Protein AF-A0A1G1JS59-F1 (afdb_monomer)

Structure (mmCIF, N/CA/C/O backbone):
data_AF-A0A1G1JS59-F1
#
_entry.id   AF-A0A1G1JS59-F1
#
loop_
_atom_site.group_PDB
_atom_site.id
_atom_site.type_symbol
_atom_site.label_atom_id
_atom_site.label_alt_id
_atom_site.label_comp_id
_atom_site.label_asym_id
_atom_site.label_entity_id
_atom_site.label_seq_id
_atom_site.pdbx_PDB_ins_code
_atom_site.Cartn_x
_atom_site.Cartn_y
_atom_site.Cartn_z
_atom_site.occupancy
_atom_site.B_iso_or_equiv
_atom_site.auth_seq_id
_atom_site.auth_comp_id
_atom_site.auth_asym_id
_atom_site.auth_atom_id
_atom_site.pdbx_PDB_model_num
ATOM 1 N N . MET A 1 1 ? -3.009 -10.396 -0.887 1.00 72.75 1 MET A N 1
ATOM 2 C CA . MET A 1 1 ? -4.374 -9.839 -0.787 1.00 72.75 1 MET A CA 1
ATOM 3 C C . MET A 1 1 ? -4.699 -9.675 0.687 1.00 72.75 1 MET A C 1
ATOM 5 O O . MET A 1 1 ? -4.575 -10.652 1.426 1.00 72.75 1 MET A O 1
ATOM 9 N N . PRO A 1 2 ? -5.085 -8.476 1.136 1.00 78.31 2 PRO A N 1
ATOM 10 C CA . PRO A 1 2 ? -5.237 -8.193 2.551 1.00 78.31 2 PRO A CA 1
ATOM 11 C C . PRO A 1 2 ? -6.522 -8.841 3.070 1.00 78.31 2 PRO A C 1
ATOM 13 O O . PRO A 1 2 ? -7.607 -8.601 2.553 1.00 78.31 2 PRO A O 1
ATOM 16 N N . LYS A 1 3 ? -6.393 -9.659 4.115 1.00 81.44 3 LYS A N 1
ATOM 17 C CA . LYS A 1 3 ? -7.510 -10.230 4.880 1.00 81.44 3 LYS A CA 1
ATOM 18 C C . LYS A 1 3 ? -7.358 -9.834 6.342 1.00 81.44 3 LYS A C 1
ATOM 20 O O . LYS A 1 3 ? -6.241 -9.859 6.875 1.00 81.44 3 LYS A O 1
ATOM 25 N N . ILE A 1 4 ? -8.457 -9.458 6.988 1.00 82.81 4 ILE A N 1
ATOM 26 C CA . ILE A 1 4 ? -8.507 -9.160 8.423 1.00 82.81 4 ILE A CA 1
ATOM 27 C C . ILE A 1 4 ? -9.644 -9.950 9.034 1.00 82.81 4 ILE A C 1
ATOM 29 O O . ILE A 1 4 ? -10.726 -10.006 8.461 1.00 82.81 4 ILE A O 1
ATOM 33 N N . ASN A 1 5 ? -9.365 -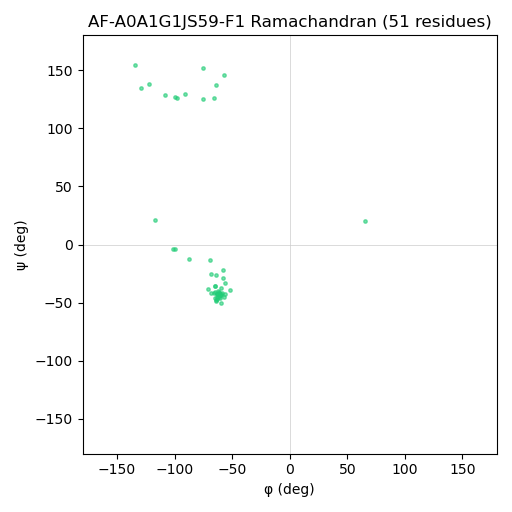10.572 10.176 1.00 82.75 5 ASN A N 1
ATOM 34 C CA . ASN A 1 5 ? -10.388 -11.204 10.986 1.00 82.75 5 ASN A CA 1
ATOM 35 C C . ASN A 1 5 ? -10.909 -10.173 11.993 1.00 82.75 5 ASN A C 1
ATOM 37 O O . ASN A 1 5 ? -10.104 -9.494 12.636 1.00 82.75 5 ASN A O 1
ATOM 41 N N . VAL A 1 6 ? -12.227 -10.015 12.082 1.00 82.69 6 VAL A N 1
ATOM 42 C CA . VAL A 1 6 ? -12.869 -9.058 12.993 1.00 82.69 6 VAL A CA 1
ATOM 43 C C . VAL A 1 6 ? -13.295 -9.821 14.243 1.00 82.69 6 VAL A C 1
ATOM 45 O O . VAL A 1 6 ? -13.953 -10.851 14.135 1.00 82.69 6 VAL A O 1
ATOM 48 N N . GLY A 1 7 ? -12.871 -9.358 15.421 1.00 79.81 7 GLY A N 1
ATOM 49 C CA . GLY A 1 7 ? -13.288 -9.959 16.689 1.00 79.81 7 GLY A CA 1
ATOM 50 C C . GLY A 1 7 ? -14.724 -9.569 17.049 1.00 79.81 7 GLY A C 1
ATOM 51 O O . GLY A 1 7 ? -15.171 -8.483 16.690 1.00 79.81 7 GLY A O 1
ATOM 52 N N . ALA A 1 8 ? -15.424 -10.426 17.798 1.00 73.31 8 ALA A N 1
ATOM 53 C CA . ALA A 1 8 ? -16.844 -10.259 18.137 1.00 73.31 8 ALA A CA 1
ATOM 54 C C . ALA A 1 8 ? -17.189 -8.949 18.879 1.00 73.31 8 ALA A C 1
ATOM 56 O O . ALA A 1 8 ? -18.330 -8.511 18.825 1.00 73.31 8 ALA A O 1
ATOM 57 N N . ASN A 1 9 ? -16.211 -8.312 19.534 1.00 74.62 9 ASN A N 1
ATOM 58 C CA . ASN A 1 9 ? -16.388 -7.083 20.319 1.00 74.62 9 ASN A CA 1
ATOM 59 C C . ASN A 1 9 ? -15.594 -5.886 19.767 1.00 74.62 9 ASN A C 1
ATOM 61 O O . ASN A 1 9 ? -15.258 -4.954 20.500 1.00 74.62 9 ASN A O 1
ATOM 65 N N . GLU A 1 10 ? -15.217 -5.918 18.487 1.00 74.56 10 GLU A N 1
ATOM 66 C CA . GLU A 1 10 ? -14.417 -4.852 17.894 1.00 7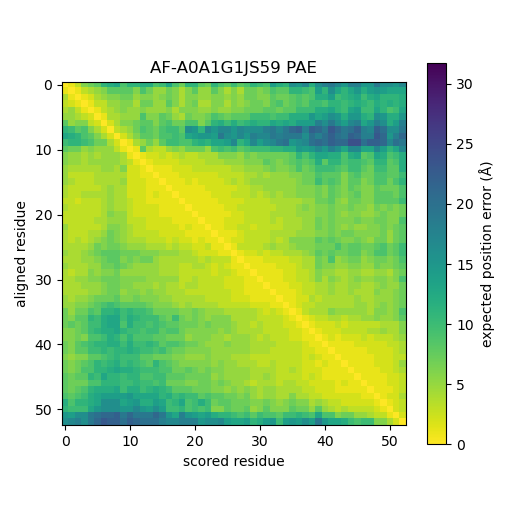4.56 10 GLU A CA 1
ATOM 67 C C . GLU A 1 10 ? -15.281 -3.864 17.095 1.00 74.56 10 GLU A C 1
ATOM 69 O O . GLU A 1 10 ? -16.008 -4.282 16.193 1.00 74.56 10 GLU A O 1
ATOM 74 N N . PRO A 1 11 ? -15.185 -2.546 17.361 1.00 82.88 11 PRO A N 1
ATOM 75 C CA . PRO A 1 11 ? -15.901 -1.558 16.568 1.00 82.88 11 PRO A CA 1
ATOM 76 C C . PRO A 1 11 ? -15.399 -1.568 15.119 1.00 82.88 11 PRO A C 1
ATOM 78 O O . PRO A 1 11 ? -14.189 -1.612 14.857 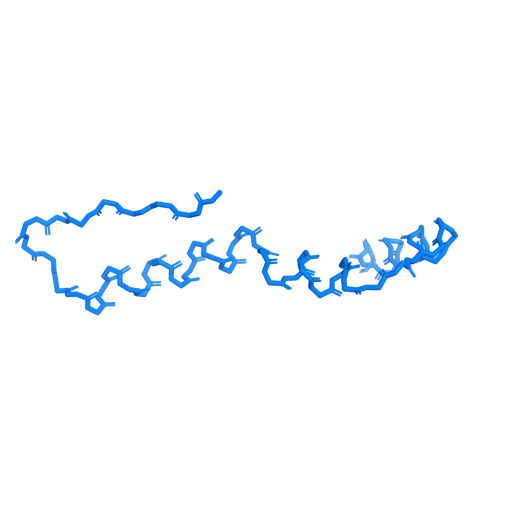1.00 82.88 11 PRO A O 1
ATOM 81 N N . LEU A 1 12 ? -16.338 -1.491 14.172 1.00 81.94 12 LEU A N 1
ATOM 82 C CA . LEU A 1 12 ? -16.091 -1.589 12.729 1.00 81.94 12 LEU A CA 1
ATOM 83 C C . LEU A 1 12 ? -14.995 -0.625 12.241 1.00 81.94 12 LEU A C 1
ATOM 85 O O . LEU A 1 12 ? -14.139 -1.003 11.439 1.00 81.94 12 LEU A O 1
ATOM 89 N N . GLU A 1 13 ? -14.956 0.597 12.775 1.00 84.62 13 GLU A N 1
ATOM 90 C CA . GLU A 1 13 ? -13.936 1.599 12.438 1.00 84.62 13 GLU A CA 1
ATOM 91 C C . GLU A 1 13 ? -12.508 1.131 12.743 1.00 84.62 13 GLU A C 1
ATOM 93 O O . GLU A 1 13 ? -11.575 1.379 11.972 1.00 84.62 13 GLU A O 1
ATOM 98 N N . LYS A 1 14 ? -12.312 0.400 13.844 1.00 86.75 14 LYS A N 1
ATOM 99 C CA . LYS A 1 14 ? -10.994 -0.110 14.235 1.00 86.75 14 LYS A CA 1
ATOM 100 C C . LYS A 1 14 ? -10.542 -1.228 13.296 1.00 86.75 14 LYS A C 1
ATOM 102 O O . LYS A 1 14 ? -9.370 -1.271 12.904 1.00 86.75 14 LYS A O 1
ATOM 107 N N . ALA A 1 15 ? -11.471 -2.084 12.867 1.00 86.44 15 ALA A N 1
ATOM 108 C CA . ALA A 1 15 ? -11.211 -3.093 11.846 1.00 86.44 15 ALA A CA 1
ATOM 109 C C . ALA A 1 15 ? -10.834 -2.454 10.496 1.00 86.44 15 ALA A C 1
ATOM 111 O O . ALA A 1 15 ? -9.815 -2.833 9.909 1.00 86.44 15 ALA A O 1
ATOM 112 N N . LEU A 1 16 ? -11.572 -1.426 10.061 1.00 87.75 16 LEU A N 1
ATOM 113 C CA . LEU A 1 16 ? -11.292 -0.661 8.840 1.00 87.75 16 LEU A CA 1
ATOM 114 C C . LEU A 1 16 ? -9.928 0.034 8.883 1.00 87.75 16 LEU A C 1
ATOM 116 O O . LEU A 1 16 ? -9.174 -0.014 7.910 1.00 87.75 16 LEU A O 1
ATOM 120 N N . ARG A 1 17 ? -9.549 0.622 10.023 1.00 89.12 17 ARG A N 1
ATOM 121 C CA . ARG A 1 17 ? -8.239 1.270 10.176 1.00 89.12 17 ARG A CA 1
ATOM 122 C C . ARG A 1 17 ?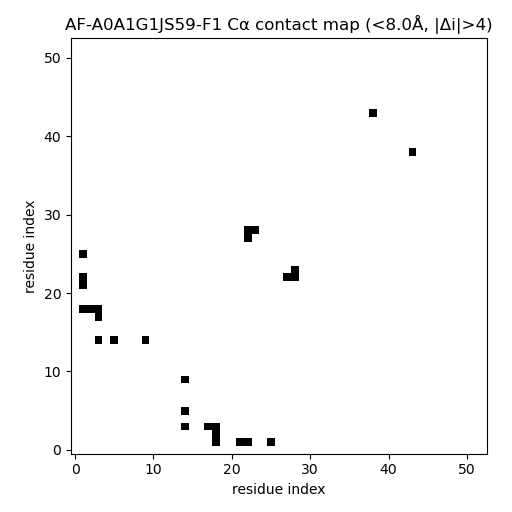 -7.087 0.281 10.008 1.00 89.12 17 ARG A C 1
ATOM 124 O O . ARG A 1 17 ? -6.110 0.580 9.321 1.00 89.12 17 ARG A O 1
ATOM 131 N N . ARG A 1 18 ? -7.200 -0.918 10.592 1.00 88.75 18 ARG A N 1
ATOM 132 C CA . ARG A 1 18 ? -6.205 -1.988 10.390 1.00 88.75 18 ARG A CA 1
ATOM 133 C C . ARG A 1 18 ? -6.180 -2.461 8.939 1.00 88.75 18 ARG A C 1
ATOM 135 O O . ARG A 1 18 ? -5.103 -2.756 8.431 1.00 88.75 18 ARG A O 1
ATOM 142 N N . PHE A 1 19 ? -7.334 -2.497 8.271 1.00 88.12 19 PHE A N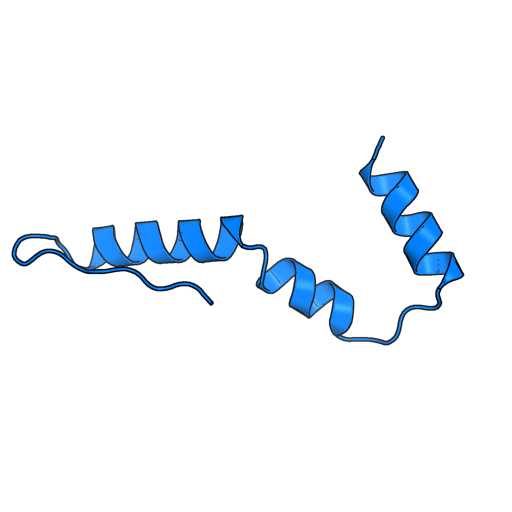 1
ATOM 143 C CA . PHE A 1 19 ? -7.442 -2.882 6.861 1.00 88.12 19 PHE A CA 1
ATOM 144 C C . PHE A 1 19 ? -6.715 -1.911 5.954 1.00 88.12 19 PHE A C 1
ATOM 146 O O . PHE A 1 19 ? -5.856 -2.324 5.175 1.00 88.12 19 PHE A O 1
ATOM 153 N N . LYS A 1 20 ? -6.968 -0.619 6.148 1.00 89.06 20 LYS A N 1
ATOM 154 C CA . LYS A 1 20 ? -6.274 0.446 5.435 1.00 89.06 20 LYS A CA 1
ATOM 155 C C . LYS A 1 20 ? -4.760 0.364 5.644 1.00 89.06 20 LYS A C 1
ATOM 157 O O . LYS A 1 20 ? -4.015 0.362 4.668 1.00 89.06 20 LYS A O 1
ATOM 162 N N . LYS A 1 21 ? -4.309 0.161 6.888 1.00 89.25 21 LYS A N 1
ATOM 163 C CA . LYS A 1 21 ? -2.881 -0.012 7.198 1.00 89.25 21 LYS A CA 1
ATOM 164 C C . LYS A 1 21 ? -2.279 -1.252 6.520 1.00 89.25 21 LYS A C 1
ATOM 166 O O . LYS A 1 21 ? -1.171 -1.181 6.002 1.00 89.25 21 LYS A O 1
ATOM 171 N N . LYS A 1 22 ? -3.002 -2.378 6.469 1.00 88.75 22 LYS A N 1
ATOM 172 C CA . LYS A 1 22 ? -2.558 -3.589 5.751 1.00 88.75 22 LYS A CA 1
ATOM 173 C C . LYS A 1 22 ? -2.423 -3.349 4.243 1.00 88.75 22 LYS A C 1
ATOM 175 O O . LYS A 1 22 ? -1.426 -3.768 3.666 1.00 88.75 22 LYS A O 1
ATOM 180 N N . ILE A 1 23 ? -3.379 -2.647 3.624 1.00 89.75 23 ILE A N 1
ATOM 181 C CA . ILE A 1 23 ? -3.322 -2.263 2.200 1.00 89.75 23 ILE A CA 1
ATOM 182 C C . ILE A 1 23 ? -2.103 -1.380 1.912 1.00 89.75 23 ILE A C 1
ATOM 184 O O . ILE A 1 23 ? -1.430 -1.569 0.897 1.00 89.75 23 ILE A O 1
ATOM 188 N N . GLU A 1 24 ? -1.827 -0.417 2.792 1.00 87.81 24 GLU A N 1
ATOM 189 C CA . GLU A 1 24 ? -0.681 0.485 2.660 1.00 87.81 24 GLU A CA 1
ATOM 190 C C . GLU A 1 24 ? 0.649 -0.266 2.777 1.00 87.81 24 GLU A C 1
ATOM 192 O O . GLU A 1 24 ? 1.514 -0.085 1.921 1.00 87.81 24 GLU A O 1
ATOM 197 N N . ILE A 1 25 ? 0.786 -1.159 3.766 1.00 87.19 25 ILE A N 1
ATOM 198 C CA . ILE A 1 25 ? 1.986 -1.992 3.956 1.00 87.19 25 ILE A CA 1
ATOM 199 C C . ILE A 1 25 ? 2.225 -2.905 2.750 1.00 87.19 25 ILE A C 1
ATOM 201 O O . ILE A 1 25 ? 3.346 -3.005 2.260 1.00 87.19 25 ILE A O 1
ATOM 205 N N . GLU A 1 26 ? 1.176 -3.555 2.241 1.00 88.62 26 GLU A N 1
ATOM 206 C CA . GLU A 1 26 ? 1.282 -4.444 1.079 1.00 88.62 26 GLU A CA 1
ATOM 207 C C . GLU A 1 26 ? 1.580 -3.661 -0.219 1.00 88.62 26 GLU A C 1
ATOM 209 O O . GLU A 1 26 ? 1.964 -4.239 -1.236 1.00 88.62 26 GLU A O 1
ATOM 214 N N . GLY A 1 27 ? 1.437 -2.330 -0.205 1.00 87.25 27 GLY A N 1
ATOM 215 C CA . GLY A 1 27 ? 1.855 -1.458 -1.301 1.00 87.25 27 GLY A CA 1
ATOM 216 C C . GLY A 1 27 ? 1.073 -1.679 -2.596 1.00 87.25 27 GLY A C 1
ATOM 217 O O . GLY A 1 27 ? 1.534 -1.289 -3.671 1.00 87.25 27 GLY A O 1
ATOM 218 N N . ILE A 1 28 ? -0.116 -2.287 -2.523 1.00 86.81 28 ILE A N 1
ATOM 219 C CA . ILE A 1 28 ? -0.918 -2.701 -3.687 1.00 86.81 28 ILE A CA 1
ATOM 220 C C . ILE A 1 28 ? -1.191 -1.515 -4.616 1.00 86.81 28 ILE A C 1
ATOM 222 O O . ILE A 1 28 ? -1.022 -1.619 -5.831 1.00 86.81 28 ILE A O 1
ATOM 226 N N . LEU A 1 29 ? -1.527 -0.356 -4.045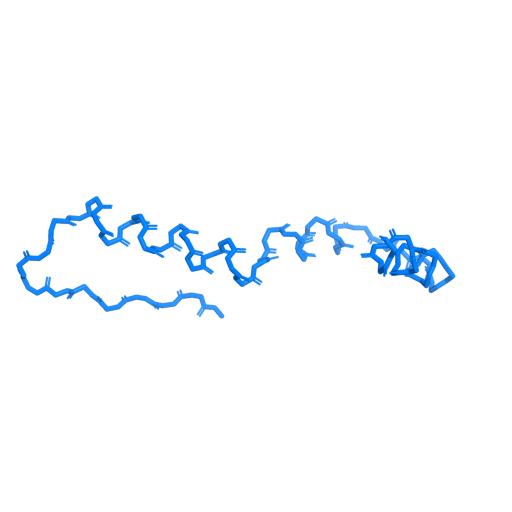 1.00 86.12 29 LEU A N 1
ATOM 227 C CA . LEU A 1 29 ? -1.775 0.874 -4.799 1.00 86.12 29 LEU A CA 1
ATOM 228 C C . LEU A 1 29 ? -0.518 1.383 -5.522 1.00 86.12 29 LEU A C 1
ATOM 230 O O . LEU A 1 29 ? -0.607 1.881 -6.646 1.00 86.12 29 LEU A O 1
ATOM 234 N N . ARG A 1 30 ? 0.665 1.232 -4.913 1.00 86.62 30 ARG A N 1
ATOM 235 C CA . ARG A 1 30 ? 1.949 1.603 -5.529 1.00 86.62 30 ARG A CA 1
ATOM 236 C C . ARG A 1 30 ? 2.274 0.670 -6.692 1.00 86.62 30 ARG A C 1
ATOM 238 O O . ARG A 1 30 ? 2.688 1.139 -7.751 1.00 86.62 30 ARG A O 1
ATOM 245 N N . THR A 1 31 ? 2.028 -0.626 -6.525 1.00 86.31 31 THR A N 1
ATOM 246 C CA . THR A 1 31 ? 2.228 -1.632 -7.574 1.00 86.31 31 THR A CA 1
ATOM 247 C C . THR A 1 31 ? 1.265 -1.431 -8.743 1.00 86.31 31 THR A C 1
ATOM 249 O O . THR A 1 31 ? 1.695 -1.487 -9.893 1.00 86.31 31 THR A O 1
ATOM 252 N N . LEU A 1 32 ? -0.005 -1.117 -8.472 1.00 89.69 32 LEU A N 1
ATOM 253 C CA . LEU A 1 32 ? -0.993 -0.767 -9.498 1.00 89.69 32 LEU A CA 1
ATOM 254 C C . LEU A 1 32 ? -0.556 0.456 -10.307 1.00 89.69 32 LEU A C 1
ATOM 256 O O . LEU A 1 32 ? -0.501 0.391 -11.533 1.00 89.69 32 LEU A O 1
ATOM 260 N N . LYS A 1 33 ? -0.166 1.549 -9.638 1.00 88.00 33 LYS A N 1
ATOM 261 C CA . LYS A 1 33 ? 0.338 2.755 -10.318 1.00 88.00 33 LYS A CA 1
ATOM 262 C C . LYS A 1 33 ? 1.567 2.456 -11.178 1.00 88.00 33 LYS A C 1
ATOM 264 O O . LYS A 1 33 ? 1.648 2.926 -12.307 1.00 88.00 33 LYS A O 1
ATOM 269 N N . ALA A 1 34 ? 2.492 1.643 -10.668 1.00 86.44 34 ALA A N 1
ATOM 270 C CA . ALA A 1 34 ? 3.705 1.256 -11.382 1.00 86.44 34 ALA A CA 1
ATOM 271 C C . ALA A 1 34 ? 3.45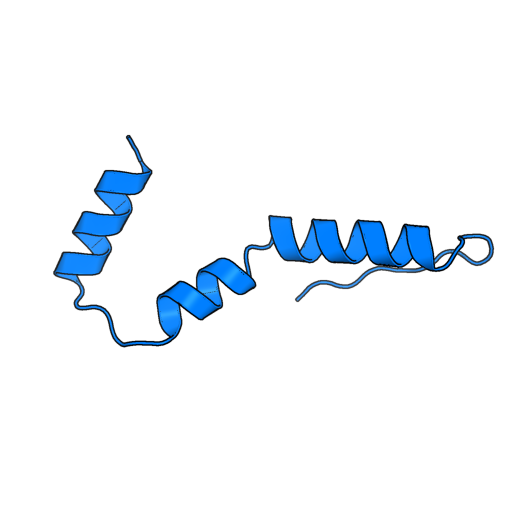0 0.356 -12.603 1.00 86.44 34 ALA A C 1
ATOM 273 O O . ALA A 1 34 ? 4.291 0.335 -13.497 1.00 86.44 34 ALA A O 1
ATOM 274 N N . ARG A 1 35 ? 2.338 -0.392 -12.622 1.00 87.81 35 ARG A N 1
ATOM 275 C CA . ARG A 1 35 ? 1.954 -1.320 -13.701 1.00 87.81 35 ARG A CA 1
ATOM 276 C C . ARG A 1 35 ? 0.892 -0.759 -14.651 1.00 87.81 35 ARG A C 1
ATOM 278 O O . ARG A 1 35 ? 0.561 -1.425 -15.622 1.00 87.81 35 ARG A O 1
ATOM 285 N N . LYS A 1 36 ? 0.366 0.446 -14.393 1.00 90.12 36 LYS A N 1
ATOM 286 C CA . LYS A 1 36 ? -0.683 1.079 -15.214 1.00 90.12 36 LYS A CA 1
ATOM 287 C C . LYS A 1 36 ? -0.267 1.257 -16.680 1.00 90.12 36 LYS A C 1
ATOM 289 O O . LYS A 1 36 ? -1.119 1.278 -17.557 1.00 90.12 36 LYS A O 1
ATOM 294 N N . HIS A 1 37 ? 1.027 1.408 -16.937 1.00 88.12 37 HIS A N 1
ATOM 295 C CA . HIS A 1 37 ? 1.599 1.524 -18.272 1.00 88.12 37 HIS A CA 1
ATOM 296 C C . HIS A 1 37 ? 2.833 0.629 -18.387 1.00 88.12 37 HIS A C 1
ATOM 298 O O . HIS A 1 37 ? 3.494 0.330 -17.388 1.00 88.12 37 HIS A O 1
ATOM 304 N N . TYR A 1 38 ? 3.151 0.216 -19.613 1.00 91.12 38 TYR A N 1
ATOM 305 C CA . TYR A 1 38 ? 4.397 -0.484 -19.887 1.00 91.12 38 TYR A CA 1
ATOM 306 C C . TYR A 1 38 ? 5.585 0.450 -19.639 1.00 91.12 38 TYR A C 1
ATOM 308 O O . TYR A 1 38 ? 5.671 1.538 -20.205 1.00 91.12 38 TYR A O 1
ATOM 316 N N . GLU A 1 39 ? 6.518 0.007 -18.802 1.00 89.31 39 GLU A N 1
ATOM 317 C CA . GLU A 1 39 ? 7.795 0.678 -18.593 1.00 89.31 39 GLU A CA 1
ATOM 318 C C . GLU A 1 39 ? 8.910 -0.146 -19.240 1.00 89.31 39 GLU A C 1
ATOM 320 O O . GLU A 1 39 ? 9.063 -1.339 -18.957 1.00 89.31 39 GLU A O 1
ATOM 325 N N . LYS A 1 40 ? 9.733 0.504 -20.072 1.00 93.19 40 LYS A N 1
ATOM 326 C CA . LYS A 1 40 ? 10.913 -0.133 -20.666 1.00 93.19 40 LYS A CA 1
ATOM 327 C C . LYS A 1 40 ? 11.851 -0.672 -19.567 1.00 93.19 40 LYS A C 1
ATOM 329 O O . LYS A 1 40 ? 12.034 -0.024 -18.533 1.00 93.19 40 LYS A O 1
ATOM 334 N N . PRO A 1 41 ? 12.541 -1.807 -19.788 1.00 91.81 41 PRO A N 1
ATOM 335 C CA . PRO A 1 41 ? 13.420 -2.404 -18.779 1.00 91.81 41 PRO A CA 1
ATOM 336 C C . PRO A 1 41 ? 14.520 -1.461 -18.264 1.00 91.81 41 PRO A C 1
ATOM 338 O O . PRO A 1 41 ? 14.892 -1.534 -17.090 1.00 91.81 41 PRO A O 1
ATOM 341 N N . SER A 1 42 ? 15.031 -0.575 -19.126 1.00 93.00 42 SER A N 1
ATOM 342 C CA . SER A 1 42 ? 16.030 0.450 -18.795 1.00 93.00 42 SER A CA 1
ATOM 343 C C . SER A 1 42 ? 15.496 1.477 -17.793 1.00 93.00 42 SER A C 1
ATOM 345 O O . SER A 1 42 ? 16.130 1.726 -16.765 1.00 93.00 42 SER A O 1
ATOM 347 N N . GLU A 1 43 ? 14.300 2.004 -18.044 1.00 90.38 43 GLU A N 1
ATOM 348 C CA . GLU A 1 43 ? 13.597 2.946 -17.169 1.00 90.38 43 GLU A CA 1
ATOM 349 C C . GLU A 1 43 ? 13.298 2.316 -15.805 1.00 90.38 43 GLU A C 1
ATOM 351 O O . GLU A 1 43 ? 13.596 2.908 -14.766 1.00 90.38 43 GLU A O 1
ATOM 356 N N . ARG A 1 44 ? 12.882 1.043 -15.792 1.00 89.44 44 ARG A N 1
ATOM 357 C CA . ARG A 1 44 ? 12.670 0.280 -14.554 1.00 89.44 44 ARG A CA 1
ATOM 358 C C . ARG A 1 44 ? 13.940 0.159 -13.711 1.00 89.44 44 ARG A C 1
ATOM 360 O O . ARG A 1 44 ? 13.894 0.325 -12.490 1.00 89.44 44 ARG A O 1
ATOM 367 N N . LYS A 1 45 ? 15.090 -0.119 -14.344 1.00 90.12 45 LYS A N 1
ATOM 368 C CA . LYS A 1 45 ? 16.405 -0.161 -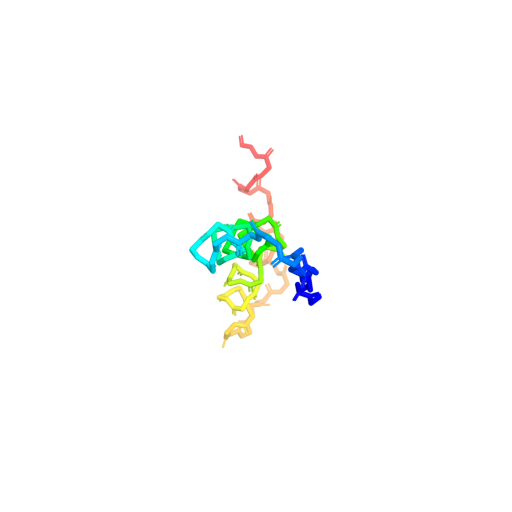13.670 1.00 90.12 45 LYS A CA 1
ATOM 369 C C . LYS A 1 45 ? 16.812 1.220 -13.145 1.00 90.12 45 LYS A C 1
ATOM 371 O O . LYS A 1 45 ? 17.342 1.319 -12.040 1.00 90.12 45 LYS A O 1
ATOM 376 N N . ARG A 1 46 ? 16.562 2.288 -13.911 1.00 90.50 46 ARG A N 1
ATOM 377 C CA . ARG A 1 46 ? 16.840 3.680 -13.511 1.00 90.50 46 ARG A CA 1
ATOM 378 C C . ARG A 1 46 ? 16.007 4.094 -12.297 1.00 90.50 46 ARG A C 1
ATOM 380 O O . ARG A 1 46 ? 16.559 4.611 -11.330 1.00 90.50 46 ARG A O 1
ATOM 387 N N . ARG A 1 47 ? 14.708 3.796 -12.309 1.00 88.00 47 ARG A N 1
ATOM 388 C CA . ARG A 1 47 ? 13.780 4.066 -11.206 1.00 88.00 47 ARG A CA 1
ATOM 389 C C . ARG A 1 47 ? 14.179 3.338 -9.921 1.00 88.00 47 ARG A C 1
ATOM 391 O O . ARG A 1 47 ? 14.205 3.957 -8.866 1.00 88.00 47 ARG A O 1
ATOM 398 N N . LYS A 1 48 ? 14.530 2.047 -10.009 1.00 87.31 48 LYS A N 1
ATOM 399 C CA . LYS A 1 48 ? 14.987 1.260 -8.849 1.00 87.31 48 LYS A CA 1
ATOM 400 C C . LYS A 1 48 ? 16.248 1.845 -8.209 1.00 87.31 48 LYS A C 1
ATOM 402 O O . LYS A 1 48 ? 16.292 1.943 -6.992 1.00 87.31 48 LYS A O 1
ATOM 407 N N . ARG A 1 49 ? 17.229 2.275 -9.014 1.00 89.94 49 ARG A N 1
ATOM 408 C CA . ARG A 1 49 ? 18.450 2.929 -8.510 1.00 89.94 49 ARG A CA 1
ATOM 409 C C . ARG A 1 49 ? 18.154 4.249 -7.797 1.00 89.94 49 ARG A C 1
ATOM 411 O O . ARG A 1 49 ? 18.678 4.462 -6.718 1.00 89.94 49 ARG A O 1
ATOM 418 N N . LYS A 1 50 ? 17.259 5.079 -8.347 1.00 88.12 50 LYS A N 1
ATOM 419 C CA . LYS A 1 50 ? 16.817 6.331 -7.704 1.00 88.12 50 LYS A CA 1
ATOM 420 C C . LYS A 1 50 ? 16.063 6.133 -6.383 1.00 88.12 50 LYS A C 1
ATOM 422 O O . LYS A 1 50 ? 16.013 7.061 -5.601 1.00 88.12 50 LYS A O 1
ATOM 427 N N . MET A 1 51 ? 15.416 4.984 -6.175 1.00 83.31 51 MET A N 1
ATOM 428 C CA . MET A 1 51 ? 14.671 4.685 -4.940 1.00 83.31 51 MET A CA 1
ATOM 429 C C . MET A 1 51 ? 15.542 4.058 -3.841 1.00 83.31 51 MET A C 1
ATOM 431 O O . MET A 1 51 ? 15.050 3.886 -2.731 1.00 83.31 51 MET A O 1
ATOM 435 N N . ALA A 1 52 ? 16.762 3.627 -4.173 1.00 76.44 52 ALA A N 1
ATOM 436 C CA . ALA A 1 52 ? 17.677 2.934 -3.264 1.00 76.44 52 ALA A CA 1
ATOM 437 C C . ALA A 1 52 ? 18.755 3.857 -2.665 1.00 76.44 52 ALA A C 1
ATOM 439 O O . ALA A 1 52 ? 19.551 3.393 -1.854 1.00 76.44 52 ALA A O 1
ATOM 440 N N . TRP A 1 53 ? 18.781 5.122 -3.087 1.00 53.16 53 TRP A N 1
ATOM 441 C CA . TRP A 1 53 ? 19.559 6.212 -2.505 1.00 53.16 53 TRP A CA 1
ATOM 442 C C . TRP A 1 53 ? 18.590 7.130 -1.766 1.00 53.16 53 TRP A C 1
ATOM 444 O O . TRP A 1 53 ? 18.891 7.485 -0.611 1.00 53.16 53 TRP A O 1
#

Secondary structure (DSSP, 8-state):
----PPPTT--HHHHHHHHHHHHHHHTHHHHHHHHSS---HHHHHHHHHHH--

Sequence (53 aa):
MPKINVGANEPLEKALRRFKKKIEIEGILRTLKARKHYEKPSERKRRKRKMAW

pLDDT: mean 85.44, std 6.62, range [53.16, 93.19]

Nearest PDB structures (foldseek):
  7unu-assembly1_u  TM=8.660E-01  e=2.386E-03  Pseudomonas aeruginosa PAO1
  5u4i-assembly1_u  TM=9.144E-01  e=5.407E-03  Escherichia coli K-12
  6osq-assembly1_z  TM=9.030E-01  e=7.842E-03  Escherichia coli
  9gus-assembly1_V  TM=8.893E-01  e=1.777E-02  Escherichia coli K-12
  6ywy-assembly1_TT  TM=9.050E-01  e=3.008E+00  Neurospora crassa

Foldseek 3Di:
DDDDDDDPPDDPVVRVVVRVVSCVVVCVVVVCV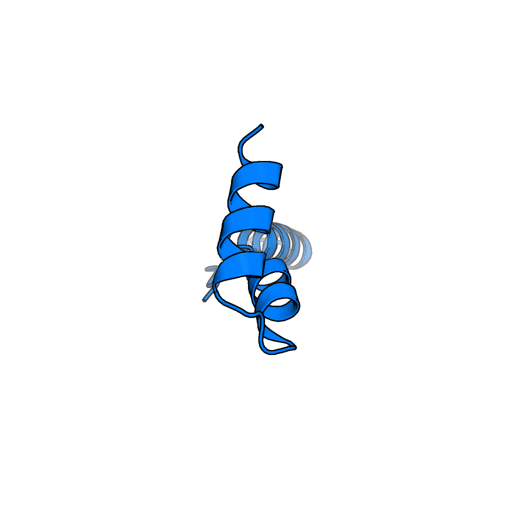VVVDDDDPVRVVVVVVVVVD

Radius of gyration: 16.61 Å; Cα contacts (8 Å, |Δi|>4): 14; chains: 1; bounding box: 36×18×41 Å

Solvent-accessible surface area (backbone atoms only — not comparable to full-atom values): 3443 Å² total; per-residue (Å²): 134,86,80,82,88,81,60,98,86,57,59,69,69,62,53,49,53,52,48,54,50,46,44,57,73,68,34,52,68,58,52,48,64,66,59,74,52,93,69,57,73,66,57,52,54,51,52,54,56,67,73,75,109

Mean predicted aligned error: 6.41 Å